Protein AF-M9M1N7-F1 (afdb_monomer)

Nearest PDB structures (foldseek):
  8szz-assembly1_R  TM=8.535E-01  e=6.141E+00  synthetic construct

Organism: NCBI:txid1212764

Solvent-accessible surface area (backbone atoms only — not comparable to full-atom values): 6426 Å² total; per-residue (Å²): 136,91,81,78,86,78,75,79,76,71,73,76,70,69,77,70,70,65,64,62,61,59,45,51,54,48,51,52,51,52,52,52,55,50,50,52,51,51,52,51,57,73,50,36,86,82,46,63,63,68,61,51,53,53,52,47,52,53,52,52,54,53,47,55,50,51,49,52,57,52,74,61,52,76,85,53,92,83,57,62,65,62,52,51,50,51,54,51,48,52,50,52,51,52,51,50,49,50,49,47,59,63,58,75,77,104

Secondary structure (DSSP, 8-state):
-----------------HHHHHHHHHHHHHHHHHHHHHHHHHTTTSS-HHHHHHHHHHHHHHHHHHIIIIIT-TTSTT-HHHHHHHHHHHHHHHHHHHHHHHHHT-

InterPro domains:
  IPR005171 Cytochrome C oxidase subunit IV, prokaryotes [PF03626] (24-96)
  IPR050968 Cytochrome c oxidase bacterial subunit 4 [PTHR36835] (8-105)

Mean predicted aligned error: 12.87 Å

pLDDT: mean 73.76, std 15.34, range [43.94, 91.19]

Radius of gyration: 23.86 Å; Cα contacts (8 Å, |Δi|>4): 24; chains: 1; bounding box: 41×20×96 Å

Structure (mmCIF, N/CA/C/O backbone):
data_AF-M9M1N7-F1
#
_entry.id   AF-M9M1N7-F1
#
loop_
_atom_site.group_PDB
_atom_site.id
_atom_site.type_symbol
_atom_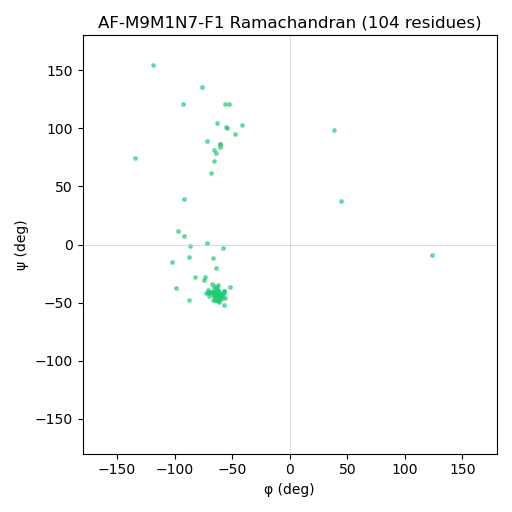site.label_atom_id
_atom_site.label_alt_id
_atom_site.label_comp_id
_atom_site.label_asym_id
_atom_site.label_entity_id
_atom_site.label_seq_id
_atom_site.pdbx_PDB_ins_code
_atom_site.Cartn_x
_a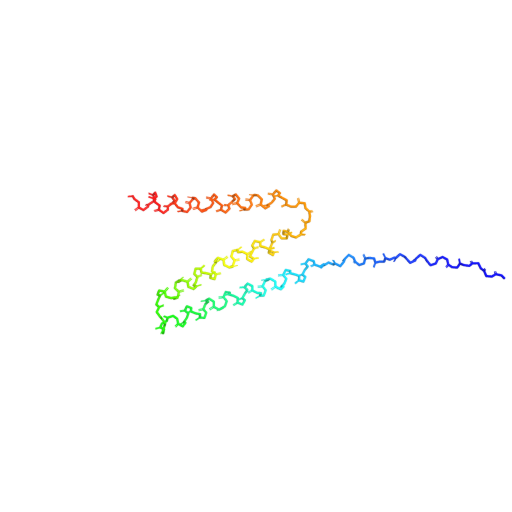tom_site.Cartn_y
_atom_site.Cartn_z
_atom_site.occupancy
_atom_site.B_iso_or_equiv
_atom_site.auth_seq_id
_atom_site.auth_comp_id
_atom_site.auth_asym_id
_atom_site.auth_atom_id
_atom_site.pdbx_PDB_model_num
ATOM 1 N N . MET A 1 1 ? -13.393 0.131 70.128 1.00 43.94 1 MET A N 1
ATOM 2 C CA . MET A 1 1 ? -14.122 -0.657 69.110 1.00 43.94 1 MET A CA 1
ATOM 3 C C . MET A 1 1 ? -13.853 -0.034 67.751 1.00 43.94 1 MET A C 1
ATOM 5 O O . MET A 1 1 ? -14.126 1.144 67.572 1.00 43.94 1 MET A O 1
ATOM 9 N N . ALA A 1 2 ? -13.201 -0.788 66.867 1.00 46.31 2 ALA A N 1
ATOM 10 C CA . ALA A 1 2 ? -12.776 -0.362 65.537 1.00 46.31 2 ALA A CA 1
ATOM 11 C C . ALA A 1 2 ? -13.963 -0.334 64.560 1.00 46.31 2 ALA A C 1
ATOM 13 O O . ALA A 1 2 ? -14.749 -1.277 64.531 1.00 46.31 2 ALA A O 1
ATOM 14 N N . GLY A 1 3 ? -14.068 0.722 63.750 1.00 51.34 3 GLY A N 1
ATOM 15 C CA . GLY A 1 3 ? -15.133 0.910 62.762 1.00 51.34 3 GLY A CA 1
ATOM 16 C C . GLY A 1 3 ? -14.579 1.376 61.419 1.00 51.34 3 GLY A C 1
ATOM 17 O O . GLY A 1 3 ? -14.666 2.547 61.090 1.00 51.34 3 GLY A O 1
ATOM 18 N N . GLN A 1 4 ? -13.953 0.431 60.716 1.00 50.78 4 GLN A N 1
ATOM 19 C CA . GLN A 1 4 ? -13.799 0.311 59.260 1.00 50.78 4 GLN A CA 1
ATOM 20 C C . GLN A 1 4 ? -13.561 1.588 58.432 1.00 50.78 4 GLN A C 1
ATOM 22 O O . GLN A 1 4 ? -14.475 2.253 57.953 1.00 50.78 4 GLN A O 1
ATOM 27 N N . ASN A 1 5 ? -12.277 1.791 58.124 1.00 49.78 5 ASN A N 1
ATOM 28 C CA . ASN A 1 5 ? -11.807 2.465 56.920 1.00 49.78 5 ASN A CA 1
ATOM 29 C C . ASN A 1 5 ? -12.403 1.774 55.683 1.00 49.78 5 ASN A C 1
ATOM 31 O O . ASN A 1 5 ? -11.908 0.730 55.253 1.00 49.78 5 ASN A O 1
ATOM 35 N N . VAL A 1 6 ? -13.450 2.353 55.096 1.00 52.66 6 VAL A N 1
ATOM 36 C CA . VAL A 1 6 ? -13.865 1.998 53.737 1.00 52.66 6 VAL A CA 1
ATOM 37 C C . VAL A 1 6 ? -12.817 2.588 52.806 1.00 52.66 6 VAL A C 1
ATOM 39 O O . VAL A 1 6 ? -12.899 3.736 52.376 1.00 52.66 6 VAL A O 1
ATOM 42 N N . ALA A 1 7 ? -11.785 1.789 52.546 1.00 51.84 7 ALA A N 1
ATOM 43 C CA . ALA A 1 7 ? -10.891 1.986 51.429 1.00 51.84 7 ALA A CA 1
ATOM 44 C C . ALA A 1 7 ? -11.758 2.049 50.167 1.00 51.84 7 ALA A C 1
ATOM 46 O O . ALA A 1 7 ? -12.189 1.022 49.638 1.00 51.84 7 ALA A O 1
ATOM 47 N N . SER A 1 8 ? -12.021 3.262 49.681 1.00 49.94 8 SER A N 1
ATOM 48 C CA . SER A 1 8 ? -12.406 3.470 48.297 1.00 49.94 8 SER A CA 1
ATOM 49 C C . SER A 1 8 ? -11.188 3.094 47.461 1.00 49.94 8 SER A C 1
ATOM 51 O O . SER A 1 8 ? -10.386 3.920 47.026 1.00 49.94 8 SER A O 1
ATOM 53 N N . ASN A 1 9 ? -11.039 1.787 47.241 1.00 50.75 9 ASN A N 1
ATOM 54 C CA . ASN A 1 9 ? -10.263 1.241 46.149 1.00 50.75 9 ASN A CA 1
ATOM 55 C C . ASN A 1 9 ? -10.999 1.650 44.869 1.00 50.75 9 ASN A C 1
ATOM 57 O O . ASN A 1 9 ? -11.677 0.859 44.212 1.00 50.75 9 ASN A O 1
ATOM 61 N N . SER A 1 10 ? -10.917 2.946 44.564 1.00 46.84 10 SER A N 1
ATOM 62 C CA . SER A 1 10 ? -11.100 3.490 43.241 1.00 46.84 10 SER A CA 1
ATOM 63 C C . SER A 1 10 ? -10.003 2.833 42.435 1.00 46.84 10 SER A C 1
ATOM 65 O O . SER A 1 10 ? -8.868 3.295 42.352 1.00 46.84 10 SER A O 1
ATOM 67 N N . SER A 1 11 ? -10.350 1.650 41.934 1.00 49.31 11 SER A N 1
ATOM 68 C CA . SER A 1 11 ? -9.651 0.983 40.866 1.00 49.31 11 SER A CA 1
ATOM 69 C C . SER A 1 11 ? -9.461 2.041 39.794 1.00 49.31 11 SER A C 1
ATOM 71 O O . SER A 1 11 ? -10.343 2.341 38.989 1.00 49.31 11 SER A O 1
ATOM 73 N N . ASN A 1 12 ? -8.288 2.662 39.836 1.00 46.50 12 ASN A N 1
ATOM 74 C CA . ASN A 1 12 ? -7.709 3.384 38.740 1.00 46.50 12 ASN A CA 1
ATOM 75 C C . ASN A 1 12 ? -7.483 2.289 37.705 1.00 46.50 12 ASN A C 1
ATOM 77 O O . ASN A 1 12 ? -6.404 1.705 37.588 1.00 46.50 12 ASN A O 1
ATOM 81 N N . ARG A 1 13 ? -8.581 1.916 37.032 1.00 53.12 13 ARG A N 1
ATOM 82 C CA . ARG A 1 13 ? -8.589 1.205 35.775 1.00 53.12 13 ARG A CA 1
ATOM 83 C C . ARG A 1 13 ? -7.858 2.164 34.871 1.00 53.12 13 ARG A C 1
ATOM 85 O O . ARG A 1 13 ? -8.472 3.005 34.222 1.00 53.12 13 ARG A O 1
ATOM 92 N N . ARG A 1 14 ? -6.524 2.074 34.922 1.00 48.81 14 ARG A N 1
ATOM 93 C CA . ARG A 1 14 ? -5.604 2.585 33.927 1.00 48.81 14 ARG A CA 1
ATOM 94 C C . ARG A 1 14 ? -6.285 2.211 32.631 1.00 48.81 14 ARG A C 1
ATOM 96 O O . ARG A 1 14 ? -6.309 1.033 32.272 1.00 48.81 14 ARG A O 1
ATOM 103 N N . HIS A 1 15 ? -6.914 3.197 32.000 1.00 47.78 15 HIS A N 1
ATOM 104 C CA . HIS A 1 15 ? -7.312 3.130 30.614 1.00 47.78 15 HIS A CA 1
ATOM 105 C C . HIS A 1 15 ? -5.993 2.940 29.898 1.00 47.78 15 HIS A C 1
ATOM 107 O O . HIS A 1 15 ? -5.264 3.890 29.612 1.00 47.78 15 HIS A O 1
ATOM 113 N N . LYS A 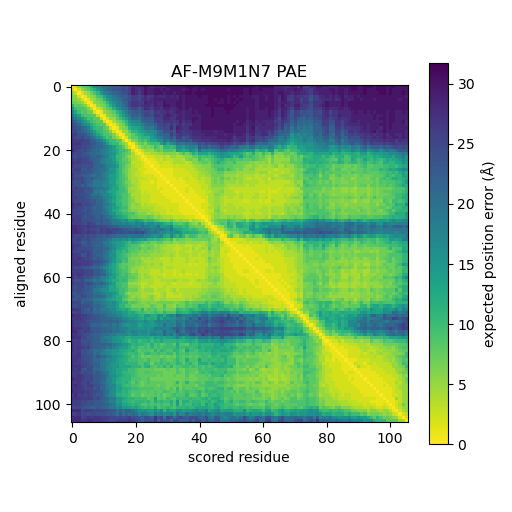1 16 ? -5.604 1.671 29.799 1.00 47.97 16 LYS A N 1
ATOM 114 C CA . LYS A 1 16 ? -4.359 1.238 29.224 1.00 47.97 16 LYS A CA 1
ATOM 115 C C . LYS A 1 16 ? -4.507 1.697 27.795 1.00 47.97 16 LYS A C 1
ATOM 117 O O . LYS A 1 16 ? -5.344 1.194 27.052 1.00 47.97 16 LYS A O 1
ATOM 122 N N . HIS A 1 17 ? -3.797 2.772 27.497 1.00 48.94 17 HIS A N 1
ATOM 123 C CA . HIS A 1 17 ? -3.754 3.455 26.220 1.00 48.94 17 HIS A CA 1
ATOM 124 C C . HIS A 1 17 ? -3.038 2.507 25.238 1.00 48.94 17 HIS A C 1
ATOM 126 O O . HIS A 1 17 ? -1.943 2.773 24.754 1.00 48.94 17 HIS A O 1
ATOM 132 N N . GLU A 1 18 ? -3.620 1.326 25.011 1.00 52.78 18 GLU A N 1
ATOM 133 C CA . GLU A 1 18 ? -3.066 0.235 24.211 1.00 52.78 18 GLU A CA 1
ATOM 134 C C . GLU A 1 18 ? -3.085 0.555 22.710 1.00 52.78 18 GLU A C 1
ATOM 136 O O . GLU A 1 18 ? -2.649 -0.270 21.909 1.00 52.78 18 GLU A O 1
ATOM 141 N N . GLY A 1 19 ? -3.551 1.747 22.321 1.00 55.53 19 GLY A N 1
ATOM 142 C CA . GLY A 1 19 ? -3.505 2.227 20.943 1.00 55.53 19 GLY A CA 1
ATOM 143 C C . GLY A 1 19 ? -2.083 2.552 20.475 1.00 55.53 19 GLY A C 1
ATOM 144 O O . GLY A 1 19 ? -1.679 2.124 19.398 1.00 55.53 19 GLY A O 1
ATOM 145 N N . LYS A 1 20 ? -1.274 3.232 21.305 1.00 57.56 20 LYS A N 1
ATOM 146 C CA . LYS A 1 20 ? 0.023 3.783 20.857 1.00 57.56 20 LYS A CA 1
ATOM 147 C C . LYS A 1 20 ? 1.066 2.704 20.555 1.00 57.56 20 LYS A C 1
ATOM 149 O O . LYS A 1 20 ? 1.782 2.798 19.565 1.00 57.56 20 LYS A O 1
ATOM 154 N N . GLN A 1 21 ? 1.143 1.658 21.379 1.00 62.16 21 GLN A N 1
ATOM 155 C CA . GLN A 1 21 ? 2.158 0.611 21.202 1.00 62.16 21 GLN A CA 1
ATOM 156 C C . GLN A 1 21 ? 1.886 -0.269 19.974 1.00 62.16 21 GLN A C 1
ATOM 158 O O . GLN A 1 21 ? 2.817 -0.603 19.247 1.00 62.16 21 GLN A O 1
ATOM 163 N N . LYS A 1 22 ? 0.619 -0.605 19.697 1.00 64.81 22 LYS A N 1
ATOM 164 C CA . LYS A 1 22 ? 0.249 -1.457 18.552 1.00 64.81 22 LYS A CA 1
ATOM 165 C C . LYS A 1 22 ? 0.505 -0.753 17.214 1.00 64.81 22 LYS A C 1
ATOM 167 O O . LYS A 1 22 ? 0.922 -1.402 16.260 1.00 64.81 22 LYS A O 1
ATOM 172 N N . HIS A 1 23 ? 0.331 0.570 17.166 1.00 68.75 23 HIS A N 1
ATOM 173 C CA . HIS A 1 23 ? 0.680 1.392 16.003 1.00 68.75 23 HIS A CA 1
ATOM 174 C C . HIS A 1 23 ? 2.185 1.459 15.740 1.00 68.75 23 HIS A C 1
ATOM 176 O O . HIS A 1 23 ? 2.602 1.330 14.593 1.00 68.75 23 HIS A O 1
ATOM 182 N N . ILE A 1 24 ? 3.004 1.583 16.787 1.00 78.12 24 ILE A N 1
ATOM 183 C CA . ILE A 1 24 ? 4.469 1.622 16.654 1.00 78.12 24 ILE A CA 1
ATOM 184 C C . ILE A 1 24 ? 5.018 0.298 16.103 1.00 78.12 24 ILE A C 1
ATOM 186 O O . ILE A 1 24 ? 5.865 0.321 15.213 1.00 78.12 24 ILE A O 1
ATOM 190 N N . ILE A 1 25 ? 4.509 -0.851 16.566 1.00 78.94 25 ILE A N 1
ATOM 191 C CA . ILE A 1 25 ? 4.915 -2.163 16.030 1.00 78.94 25 ILE A CA 1
ATOM 192 C C . ILE A 1 25 ? 4.598 -2.265 14.532 1.00 78.94 25 ILE A C 1
ATOM 194 O O . ILE A 1 25 ? 5.450 -2.689 13.754 1.00 78.94 25 ILE A O 1
ATOM 198 N N . ALA A 1 26 ? 3.398 -1.857 14.117 1.00 76.88 26 ALA A N 1
ATOM 199 C CA . ALA A 1 26 ? 2.994 -1.916 12.715 1.00 76.88 26 ALA A CA 1
ATOM 200 C C . ALA A 1 26 ? 3.818 -0.981 11.824 1.00 76.88 26 ALA A C 1
ATOM 202 O O . ALA A 1 26 ? 4.185 -1.348 10.710 1.00 76.88 26 ALA A O 1
ATOM 203 N N . PHE A 1 27 ? 4.142 0.207 12.337 1.00 82.56 27 PHE A N 1
ATOM 204 C CA . PHE A 1 27 ? 4.999 1.167 11.653 1.00 82.56 27 PHE A CA 1
ATOM 205 C C . PHE A 1 27 ? 6.399 0.594 11.409 1.00 82.56 27 PHE A C 1
ATOM 207 O O . PHE A 1 27 ? 6.878 0.606 10.278 1.00 82.56 27 PHE A O 1
ATOM 214 N N . ILE A 1 28 ? 7.023 0.021 12.444 1.00 87.19 28 ILE A N 1
ATOM 215 C CA . ILE A 1 28 ? 8.342 -0.613 12.322 1.00 87.19 28 ILE A CA 1
ATOM 216 C C . ILE A 1 28 ? 8.278 -1.797 11.351 1.00 87.19 28 ILE A C 1
ATOM 218 O O . ILE A 1 28 ? 9.155 -1.942 10.505 1.00 87.19 28 ILE A O 1
ATOM 222 N N . PHE A 1 29 ? 7.225 -2.615 11.421 1.00 85.38 29 PHE A N 1
ATOM 223 C CA . PHE A 1 29 ? 7.048 -3.750 10.515 1.00 85.38 29 PHE A CA 1
ATOM 224 C C . PHE A 1 29 ? 6.924 -3.311 9.045 1.00 85.38 29 PHE A C 1
ATOM 226 O O . PHE A 1 29 ? 7.588 -3.874 8.176 1.00 85.38 29 PHE A O 1
ATOM 233 N N . SER A 1 30 ? 6.135 -2.267 8.765 1.00 86.25 30 SER A N 1
ATOM 234 C CA . SER A 1 30 ? 6.023 -1.680 7.422 1.00 86.25 30 SER A CA 1
ATOM 235 C C . SER A 1 30 ? 7.364 -1.120 6.937 1.00 86.25 30 SER A C 1
ATOM 237 O O . SER A 1 30 ? 7.737 -1.362 5.790 1.00 86.25 30 SER A O 1
ATOM 239 N N . LEU A 1 31 ? 8.122 -0.454 7.814 1.00 90.00 31 LEU A N 1
ATOM 240 C CA . LEU A 1 31 ? 9.435 0.116 7.502 1.00 90.00 31 LEU A CA 1
ATOM 241 C C . LEU A 1 31 ? 10.481 -0.960 7.178 1.00 90.00 31 LEU A C 1
ATOM 243 O O . LEU A 1 31 ? 11.263 -0.813 6.243 1.00 90.00 31 LEU A O 1
ATOM 247 N N . VAL A 1 32 ? 10.486 -2.071 7.913 1.00 90.94 32 VAL A N 1
ATOM 248 C CA . VAL A 1 32 ? 11.366 -3.208 7.606 1.00 90.94 32 VAL A CA 1
ATOM 249 C C . VAL A 1 32 ? 11.004 -3.809 6.250 1.00 90.94 32 VAL A C 1
ATOM 251 O O . VAL A 1 32 ? 11.881 -4.069 5.429 1.00 90.94 32 VAL A O 1
ATOM 254 N N . LEU A 1 33 ? 9.710 -3.986 5.982 1.00 87.31 33 LEU A N 1
ATOM 255 C CA . LEU A 1 33 ? 9.239 -4.574 4.735 1.00 87.31 33 LEU A CA 1
ATOM 256 C C . LEU A 1 33 ? 9.550 -3.679 3.516 1.00 87.31 33 LEU A C 1
ATOM 258 O O . LEU A 1 33 ? 9.901 -4.194 2.455 1.00 87.31 33 LEU A O 1
ATOM 262 N N . THR A 1 34 ? 9.495 -2.347 3.654 1.00 90.62 34 THR A N 1
ATOM 263 C CA . THR A 1 34 ? 9.935 -1.429 2.587 1.00 90.62 34 THR A CA 1
ATOM 264 C C . THR A 1 34 ? 11.447 -1.450 2.399 1.00 90.62 34 THR A C 1
ATOM 266 O O . THR A 1 34 ? 11.906 -1.467 1.259 1.00 90.62 34 THR A O 1
ATOM 269 N N . LEU A 1 35 ? 12.234 -1.503 3.478 1.00 91.19 35 LEU A N 1
ATOM 270 C CA . LEU A 1 35 ? 13.690 -1.626 3.378 1.00 91.19 35 LEU A CA 1
ATOM 271 C C . LEU A 1 35 ? 14.099 -2.892 2.622 1.00 91.19 35 LEU A C 1
ATOM 273 O O . LEU A 1 35 ? 14.958 -2.820 1.748 1.00 91.19 35 LEU A O 1
ATOM 277 N N . ILE A 1 36 ? 13.449 -4.029 2.891 1.00 88.00 36 ILE A N 1
ATOM 278 C CA . ILE A 1 36 ? 13.694 -5.279 2.157 1.00 88.00 36 ILE A CA 1
ATOM 279 C C . ILE A 1 36 ? 13.400 -5.098 0.662 1.00 88.00 36 ILE A C 1
ATOM 281 O O . ILE A 1 36 ? 14.207 -5.507 -0.172 1.00 88.00 36 ILE A O 1
ATOM 285 N N . ALA A 1 37 ? 12.288 -4.444 0.312 1.00 87.81 37 ALA A N 1
ATOM 286 C CA . ALA A 1 37 ? 11.949 -4.163 -1.082 1.00 87.81 37 ALA A CA 1
ATOM 287 C C . ALA A 1 37 ? 13.009 -3.280 -1.773 1.00 87.81 37 ALA A C 1
ATOM 289 O O . ALA A 1 37 ? 13.420 -3.582 -2.894 1.00 87.81 37 ALA A O 1
ATOM 290 N N . PHE A 1 38 ? 13.510 -2.238 -1.099 1.00 87.69 38 PHE A N 1
ATOM 291 C CA . PHE A 1 38 ? 14.573 -1.379 -1.635 1.00 87.69 38 PHE A CA 1
ATOM 292 C C . PHE A 1 38 ? 15.897 -2.114 -1.815 1.00 87.69 38 PHE A C 1
ATOM 294 O O . PHE A 1 38 ? 16.528 -1.982 -2.863 1.00 87.69 38 PHE A O 1
ATOM 301 N N . VAL A 1 39 ? 16.307 -2.913 -0.828 1.00 87.69 39 VAL A N 1
ATOM 302 C CA . VAL A 1 39 ? 17.525 -3.731 -0.913 1.00 87.69 39 VAL A CA 1
ATOM 303 C C . VAL A 1 39 ? 17.413 -4.713 -2.076 1.00 87.69 39 VAL A C 1
ATOM 305 O O . VAL A 1 39 ? 18.340 -4.835 -2.870 1.00 87.69 39 VAL A O 1
ATOM 308 N N . MET A 1 40 ? 16.257 -5.357 -2.241 1.00 83.94 40 MET A N 1
ATOM 309 C CA . MET A 1 40 ? 16.030 -6.289 -3.341 1.00 83.94 40 MET A CA 1
ATOM 310 C C . MET A 1 40 ? 16.111 -5.616 -4.716 1.00 83.94 40 MET A C 1
ATOM 312 O O . MET A 1 40 ? 16.643 -6.214 -5.647 1.00 83.94 40 MET A O 1
ATOM 316 N N . VAL A 1 41 ? 15.641 -4.373 -4.851 1.00 83.75 41 VAL A N 1
ATOM 317 C CA . VAL A 1 41 ? 15.792 -3.585 -6.087 1.00 83.75 41 VAL A CA 1
ATOM 318 C C . VAL A 1 41 ? 17.232 -3.139 -6.304 1.00 83.75 41 VAL A C 1
ATOM 320 O O . VAL A 1 41 ? 17.734 -3.236 -7.419 1.00 83.75 41 VAL A O 1
ATOM 323 N N . ALA A 1 42 ? 17.927 -2.703 -5.254 1.00 81.81 42 ALA A N 1
ATOM 324 C CA . ALA A 1 42 ? 19.336 -2.330 -5.340 1.00 81.81 42 ALA A CA 1
ATOM 325 C C . ALA A 1 42 ? 20.219 -3.526 -5.748 1.00 81.81 42 ALA A C 1
ATOM 327 O O . ALA A 1 42 ? 21.168 -3.371 -6.513 1.00 81.81 42 ALA A O 1
ATOM 328 N N . SER A 1 43 ? 19.873 -4.735 -5.300 1.00 75.44 43 SER A N 1
ATOM 329 C CA . SER A 1 43 ? 20.526 -5.987 -5.700 1.00 75.44 43 SER A CA 1
ATOM 330 C C . SER A 1 43 ? 19.945 -6.613 -6.977 1.00 75.44 43 SER A C 1
ATOM 332 O O . SER A 1 43 ? 20.462 -7.629 -7.443 1.00 75.44 43 SER A O 1
ATOM 334 N N . ALA A 1 44 ? 18.918 -6.015 -7.594 1.00 63.84 44 ALA A N 1
ATOM 335 C CA . ALA A 1 44 ? 18.244 -6.563 -8.776 1.00 63.84 44 ALA A CA 1
ATOM 336 C C . ALA A 1 44 ? 19.124 -6.599 -10.033 1.00 63.84 44 ALA A C 1
ATOM 338 O O . ALA A 1 44 ? 18.769 -7.257 -11.005 1.00 63.84 44 ALA A O 1
ATOM 339 N N . GLY A 1 45 ? 20.289 -5.942 -10.021 1.00 61.84 45 GLY A N 1
ATOM 340 C CA . GLY A 1 45 ? 21.297 -6.102 -11.071 1.00 61.84 45 GLY A CA 1
ATOM 341 C C . GLY A 1 45 ? 21.887 -7.519 -11.154 1.00 61.84 45 GLY A C 1
ATOM 342 O O . GLY A 1 45 ? 22.416 -7.887 -12.196 1.00 61.84 45 GLY A O 1
ATOM 343 N N . VAL A 1 46 ? 21.775 -8.321 -10.086 1.00 61.44 46 VAL A N 1
ATOM 344 C CA . VAL A 1 46 ? 22.355 -9.676 -9.981 1.00 61.44 46 VAL A CA 1
ATOM 345 C C . VAL A 1 46 ? 21.299 -10.777 -10.183 1.00 61.44 46 VAL A C 1
ATOM 347 O O . VAL A 1 46 ? 21.636 -11.933 -10.424 1.00 61.44 46 VAL A O 1
ATOM 350 N N . VAL A 1 47 ? 20.008 -10.435 -10.112 1.00 61.78 47 VAL A N 1
ATOM 351 C CA . VAL A 1 47 ? 18.887 -11.391 -10.086 1.00 61.78 47 VAL A CA 1
ATOM 352 C C . VAL A 1 47 ? 17.978 -11.182 -11.302 1.00 61.78 47 VAL A C 1
ATOM 354 O O . VAL A 1 47 ? 17.908 -10.094 -11.867 1.00 61.78 47 VAL A O 1
ATOM 357 N N . ASN A 1 48 ? 17.262 -12.226 -11.731 1.00 76.62 48 ASN A N 1
ATOM 358 C CA . ASN A 1 48 ? 16.325 -12.143 -12.854 1.00 76.62 48 ASN A CA 1
ATOM 359 C C . ASN A 1 48 ? 15.274 -11.037 -12.619 1.00 76.62 48 ASN A C 1
ATOM 361 O O . ASN A 1 48 ? 14.497 -11.110 -11.668 1.00 76.62 48 ASN A O 1
ATOM 365 N N . LYS A 1 49 ? 15.208 -10.053 -13.527 1.00 79.00 49 LYS A N 1
ATOM 366 C CA . LYS A 1 49 ? 14.293 -8.896 -13.450 1.00 79.00 49 LYS A CA 1
ATOM 367 C C . LYS A 1 49 ? 12.832 -9.300 -13.231 1.00 79.00 49 LYS A C 1
ATOM 369 O O . LYS A 1 49 ? 12.118 -8.651 -12.474 1.00 79.00 49 LYS A O 1
ATOM 374 N N . THR A 1 50 ? 12.404 -10.403 -13.843 1.00 83.50 50 THR A N 1
ATOM 375 C CA . THR A 1 50 ? 11.035 -10.926 -13.707 1.00 83.50 50 THR A CA 1
ATOM 376 C C . THR A 1 50 ? 10.741 -11.365 -12.273 1.00 83.50 50 THR A C 1
ATOM 378 O O . THR A 1 50 ? 9.671 -11.082 -11.741 1.00 83.50 50 THR A O 1
ATOM 381 N N . PHE A 1 51 ? 11.712 -12.008 -11.619 1.00 84.62 51 PHE A N 1
ATOM 382 C CA . PHE A 1 51 ? 11.590 -12.420 -10.223 1.00 84.62 51 PHE A CA 1
ATOM 383 C C . PHE A 1 51 ? 11.510 -11.204 -9.292 1.00 84.62 51 PHE A C 1
ATOM 385 O O . PHE A 1 51 ? 10.654 -11.165 -8.409 1.00 84.62 51 PHE A O 1
ATOM 392 N N . THR A 1 52 ? 12.329 -10.175 -9.540 1.00 85.19 52 THR A N 1
ATOM 393 C CA . THR A 1 52 ? 12.271 -8.911 -8.794 1.00 85.19 52 THR A CA 1
ATOM 394 C C . THR A 1 52 ? 10.892 -8.258 -8.897 1.00 85.19 52 THR A C 1
ATOM 396 O O . THR A 1 52 ? 10.343 -7.849 -7.876 1.00 85.19 52 THR A O 1
ATOM 399 N N . TYR A 1 53 ? 10.297 -8.190 -10.094 1.00 87.06 53 TYR A N 1
ATOM 400 C CA . TYR A 1 53 ? 8.972 -7.586 -10.274 1.00 87.06 53 TYR A CA 1
ATOM 401 C C . TYR A 1 53 ? 7.866 -8.336 -9.531 1.00 87.06 53 TYR A C 1
ATOM 403 O O . TYR A 1 53 ? 7.049 -7.704 -8.862 1.00 87.06 53 TYR A O 1
ATOM 411 N N . ILE A 1 54 ? 7.853 -9.669 -9.603 1.00 89.25 54 ILE A N 1
ATOM 412 C CA . ILE A 1 54 ? 6.852 -10.482 -8.898 1.00 89.25 54 ILE A CA 1
ATOM 413 C C . ILE A 1 54 ? 6.970 -10.269 -7.387 1.00 89.25 54 ILE A C 1
ATOM 415 O O . ILE A 1 54 ? 5.969 -10.021 -6.716 1.00 89.25 54 ILE A O 1
ATOM 419 N N . LEU A 1 55 ? 8.190 -10.314 -6.848 1.00 87.38 55 LEU A N 1
ATOM 420 C CA . LEU A 1 55 ? 8.409 -10.147 -5.416 1.00 87.38 55 LEU A CA 1
ATOM 421 C C . LEU A 1 55 ? 8.015 -8.742 -4.944 1.00 87.38 55 LEU A C 1
ATOM 423 O O . LEU A 1 55 ? 7.346 -8.609 -3.920 1.00 87.38 55 LEU A O 1
ATOM 427 N N . LEU A 1 56 ? 8.341 -7.700 -5.713 1.00 89.88 56 LEU A N 1
ATOM 428 C CA . LEU A 1 56 ? 7.896 -6.335 -5.425 1.00 89.88 56 LEU A CA 1
ATOM 429 C C . LEU A 1 56 ? 6.375 -6.204 -5.392 1.00 89.88 56 LEU A C 1
ATOM 431 O O . LEU A 1 56 ? 5.850 -5.550 -4.495 1.00 89.88 56 LEU A O 1
ATOM 435 N N . LEU A 1 57 ? 5.668 -6.834 -6.334 1.00 90.50 57 LEU A N 1
ATOM 436 C CA . LEU A 1 57 ? 4.208 -6.818 -6.365 1.00 90.50 57 LEU A CA 1
ATOM 437 C C . LEU A 1 57 ? 3.624 -7.451 -5.092 1.00 90.50 57 LEU A C 1
ATOM 439 O O . LEU A 1 57 ? 2.727 -6.886 -4.469 1.00 90.50 57 LEU A O 1
ATOM 443 N N . VAL A 1 58 ? 4.178 -8.588 -4.661 1.00 90.12 58 VAL A N 1
ATOM 444 C CA . VAL A 1 58 ? 3.773 -9.270 -3.420 1.00 90.12 58 VAL A CA 1
ATOM 445 C C . VAL A 1 58 ? 4.022 -8.378 -2.200 1.00 90.12 58 VAL A C 1
ATOM 447 O O . VAL A 1 58 ? 3.134 -8.218 -1.361 1.00 90.12 58 VAL A O 1
ATOM 450 N N . MET A 1 59 ? 5.197 -7.744 -2.115 1.00 89.44 59 MET A N 1
ATOM 451 C CA . MET A 1 59 ? 5.518 -6.804 -1.034 1.00 89.44 59 MET A CA 1
ATOM 452 C C . MET A 1 59 ? 4.590 -5.585 -1.043 1.00 89.44 59 MET A C 1
ATOM 454 O O . MET A 1 59 ? 4.147 -5.156 0.020 1.00 89.44 59 MET A O 1
ATOM 458 N N . ALA A 1 60 ? 4.236 -5.056 -2.216 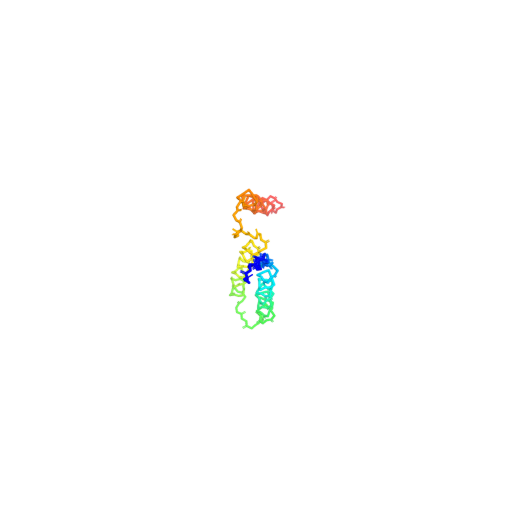1.00 88.50 60 ALA A N 1
ATOM 459 C CA . ALA A 1 60 ? 3.307 -3.937 -2.346 1.00 88.50 60 ALA A CA 1
ATOM 460 C C . ALA A 1 60 ? 1.901 -4.294 -1.836 1.00 88.50 60 ALA A C 1
ATOM 462 O O . ALA A 1 60 ? 1.313 -3.532 -1.069 1.00 88.50 60 ALA A O 1
ATOM 463 N N . VAL A 1 61 ? 1.381 -5.477 -2.179 1.00 88.75 61 VAL A N 1
ATOM 464 C CA . VAL A 1 61 ? 0.083 -5.953 -1.668 1.00 88.75 61 VAL A CA 1
ATOM 465 C C . VAL A 1 61 ? 0.130 -6.148 -0.151 1.00 88.75 61 VAL A C 1
ATOM 467 O O . VAL A 1 61 ? -0.759 -5.680 0.563 1.00 88.75 61 VAL A O 1
ATOM 470 N N . GLN A 1 62 ? 1.191 -6.778 0.362 1.00 88.75 62 GLN A N 1
ATOM 471 C CA . GLN A 1 62 ? 1.397 -6.968 1.799 1.00 88.75 62 GLN A CA 1
ATOM 472 C C . GLN A 1 62 ? 1.402 -5.623 2.547 1.00 88.75 62 GLN A C 1
ATOM 474 O O . GLN A 1 62 ? 0.790 -5.517 3.612 1.00 88.75 62 GLN A O 1
ATOM 479 N N . GLN A 1 63 ? 2.026 -4.587 1.974 1.00 90.50 63 GLN A N 1
ATOM 480 C CA . GLN A 1 63 ? 2.022 -3.233 2.534 1.00 90.50 63 GLN A CA 1
ATOM 481 C C . GLN A 1 63 ? 0.612 -2.648 2.605 1.00 90.50 63 GLN A C 1
ATOM 483 O O . GLN A 1 63 ? 0.214 -2.182 3.668 1.00 90.50 63 GLN A O 1
ATOM 488 N N . VAL A 1 64 ? -0.175 -2.718 1.528 1.00 85.38 64 VAL A N 1
ATOM 489 C CA . VAL A 1 64 ? -1.561 -2.212 1.519 1.00 85.38 64 VAL A CA 1
ATOM 490 C C . VAL A 1 64 ? -2.402 -2.873 2.621 1.00 85.38 64 VAL A C 1
ATOM 492 O O . VAL A 1 64 ? -3.152 -2.188 3.320 1.00 85.38 64 VAL A O 1
ATOM 495 N N . ILE A 1 65 ? -2.226 -4.180 2.845 1.00 83.00 65 ILE A N 1
ATOM 496 C CA . ILE A 1 65 ? -2.917 -4.915 3.916 1.00 83.00 65 ILE A CA 1
ATOM 497 C C . ILE A 1 65 ? -2.488 -4.421 5.300 1.00 83.00 65 ILE A C 1
ATOM 499 O O . ILE A 1 65 ? -3.346 -4.161 6.138 1.00 83.00 65 ILE A O 1
ATOM 503 N N . ILE A 1 66 ? -1.185 -4.278 5.562 1.00 80.75 66 ILE A N 1
ATOM 504 C CA . ILE A 1 66 ? -0.672 -3.820 6.867 1.00 80.75 66 ILE A CA 1
ATOM 505 C C . ILE A 1 66 ? -1.150 -2.398 7.163 1.00 80.75 66 ILE A C 1
ATOM 507 O O . ILE A 1 66 ? -1.573 -2.111 8.286 1.00 80.75 66 ILE A O 1
ATOM 511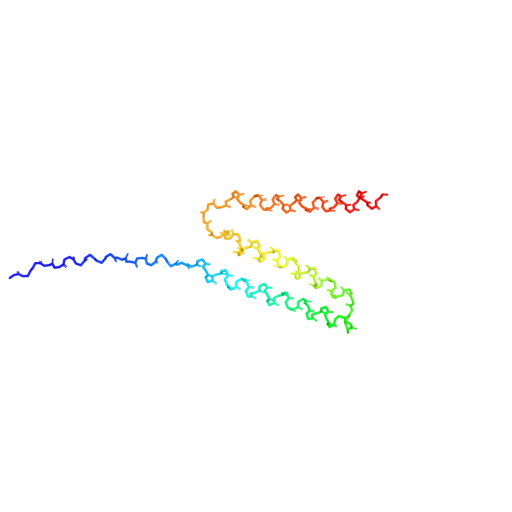 N N . GLN A 1 67 ? -1.131 -1.532 6.150 1.00 82.75 67 GLN A N 1
ATOM 512 C CA . GLN A 1 67 ? -1.610 -0.159 6.259 1.00 82.75 67 GLN A CA 1
ATOM 513 C C . GLN A 1 67 ? -3.110 -0.129 6.581 1.00 82.75 67 GLN A C 1
ATOM 515 O O . GLN A 1 67 ? -3.513 0.526 7.536 1.00 82.75 67 GLN A O 1
ATOM 520 N N . MET A 1 68 ? -3.946 -0.910 5.892 1.00 74.06 68 MET A N 1
ATOM 521 C CA . MET A 1 68 ? -5.368 -0.989 6.249 1.00 74.06 68 MET A CA 1
ATOM 522 C C . MET A 1 68 ? -5.608 -1.627 7.626 1.00 74.06 68 MET A C 1
ATOM 524 O O . MET A 1 68 ? -6.386 -1.104 8.421 1.00 74.06 68 MET A O 1
ATOM 528 N N . ALA A 1 69 ? -4.935 -2.733 7.948 1.00 71.38 69 ALA A N 1
ATOM 529 C CA . ALA A 1 69 ? -5.197 -3.504 9.162 1.00 71.38 69 ALA A CA 1
ATOM 530 C C . ALA A 1 69 ? -4.816 -2.755 10.448 1.00 71.38 69 ALA A C 1
ATOM 532 O O . ALA A 1 69 ? -5.554 -2.800 11.436 1.00 71.38 69 ALA A O 1
ATOM 533 N N . TYR A 1 70 ? -3.669 -2.071 10.456 1.00 68.38 70 TYR A N 1
ATOM 534 C CA . TYR A 1 70 ? -3.148 -1.427 11.664 1.00 68.38 70 TYR A CA 1
ATOM 535 C C . TYR A 1 70 ? -3.450 0.064 11.733 1.00 68.38 70 TYR A C 1
ATOM 537 O O . TYR A 1 70 ? -3.745 0.574 12.818 1.00 68.38 70 TYR A O 1
ATOM 545 N N . TRP A 1 71 ? -3.406 0.768 10.601 1.00 65.31 71 TRP A N 1
ATOM 546 C CA . TRP A 1 71 ? -3.654 2.206 10.587 1.00 65.31 71 TRP A CA 1
ATOM 547 C C . TRP A 1 71 ? -5.142 2.511 10.772 1.00 65.31 71 TRP A C 1
ATOM 549 O O . TRP A 1 71 ? -5.492 3.484 11.436 1.00 65.31 71 TRP A O 1
ATOM 55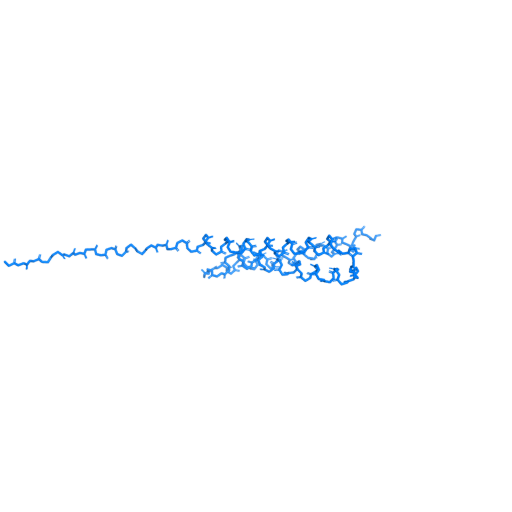9 N N . MET A 1 72 ? -6.025 1.616 10.314 1.00 62.25 72 MET A N 1
ATOM 560 C CA . MET A 1 72 ? -7.468 1.830 10.389 1.00 62.25 72 MET A CA 1
ATOM 561 C C . MET A 1 72 ? -8.163 1.281 11.648 1.00 62.25 72 MET A C 1
ATOM 563 O O . MET A 1 72 ? -9.387 1.302 11.722 1.00 62.25 72 MET A O 1
ATOM 567 N N . HIS A 1 73 ? -7.415 0.793 12.649 1.00 62.66 73 HIS A N 1
ATOM 568 C CA . HIS A 1 73 ? -7.946 0.314 13.942 1.00 62.66 73 HIS A CA 1
ATOM 569 C C . HIS A 1 73 ? -9.207 -0.579 13.829 1.00 62.66 73 HIS A C 1
ATOM 571 O O . HIS A 1 73 ? -10.074 -0.557 14.702 1.00 62.66 73 HIS A O 1
ATOM 577 N N . MET A 1 74 ? -9.291 -1.439 12.800 1.00 54.59 74 MET A N 1
ATOM 578 C CA . MET A 1 74 ? -10.428 -2.352 12.546 1.00 54.59 74 MET A CA 1
ATOM 579 C C . MET A 1 74 ? -10.737 -3.333 13.694 1.00 54.59 74 MET A C 1
ATOM 581 O O . MET A 1 74 ? -11.682 -4.114 13.615 1.00 54.59 74 MET A O 1
ATOM 585 N N . LYS A 1 75 ? -9.941 -3.314 14.767 1.00 50.81 75 LYS A N 1
ATOM 586 C CA . LYS A 1 75 ? -10.142 -4.131 15.960 1.00 50.81 75 LYS A CA 1
ATOM 587 C C . LYS A 1 75 ? -11.063 -3.489 17.008 1.00 50.81 75 LYS A C 1
ATOM 589 O O . LYS A 1 75 ? -11.474 -4.201 17.922 1.00 50.81 75 LYS A O 1
ATOM 594 N N . ASP A 1 76 ? -11.420 -2.207 16.884 1.00 54.88 76 ASP A N 1
ATOM 595 C CA . ASP A 1 76 ? -12.359 -1.556 17.808 1.00 54.88 76 ASP A CA 1
ATOM 596 C C . ASP A 1 76 ? -13.813 -1.629 17.315 1.00 54.88 76 ASP A C 1
ATOM 598 O O . ASP A 1 76 ? -14.172 -1.166 16.226 1.00 54.88 76 ASP A O 1
ATOM 602 N N . LYS A 1 77 ? -14.661 -2.240 18.156 1.00 49.41 77 LYS A N 1
ATOM 603 C CA . LYS A 1 77 ? -16.085 -2.508 17.905 1.00 49.41 77 LYS A CA 1
ATOM 604 C C . LYS A 1 77 ? -16.812 -1.217 17.495 1.00 49.41 77 LYS A C 1
ATOM 606 O O . LYS A 1 77 ? -16.844 -0.267 18.267 1.00 49.41 77 LYS A O 1
ATOM 611 N N . GLY A 1 78 ? -17.415 -1.208 16.300 1.00 59.25 78 GLY A N 1
ATOM 612 C CA . GLY A 1 78 ? -18.279 -0.119 15.808 1.00 59.25 78 GLY A CA 1
ATOM 613 C C . GLY A 1 78 ? -17.878 0.523 14.471 1.00 59.25 78 GLY A C 1
ATOM 614 O O . GLY A 1 78 ? -18.673 1.262 13.902 1.00 59.25 78 GLY A O 1
ATOM 615 N N . HIS A 1 79 ? -16.704 0.218 13.910 1.00 63.28 79 HIS A N 1
ATOM 616 C CA . HIS A 1 79 ? -16.173 0.905 12.716 1.00 63.28 79 HIS A CA 1
ATOM 617 C C . HIS A 1 79 ? -16.546 0.245 11.372 1.00 63.28 79 HIS A C 1
ATOM 619 O O . HIS A 1 79 ? -15.737 0.206 10.448 1.00 63.28 79 HIS A O 1
ATOM 625 N N . MET A 1 80 ? -17.778 -0.254 11.224 1.00 64.31 80 MET A N 1
ATOM 626 C CA . MET A 1 80 ? -18.240 -0.858 9.958 1.00 64.31 80 MET A CA 1
ATOM 627 C C . MET A 1 80 ? -18.265 0.155 8.805 1.00 64.31 80 MET A C 1
ATOM 629 O O 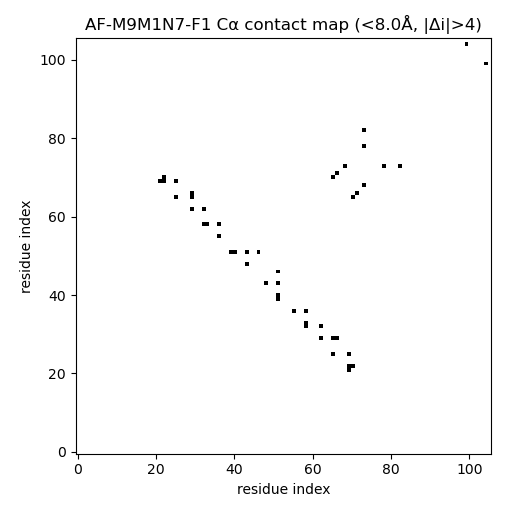. MET A 1 80 ? -17.864 -0.166 7.691 1.00 64.31 80 MET A O 1
ATOM 633 N N . LEU A 1 81 ? -18.693 1.390 9.078 1.00 70.19 81 LEU A N 1
ATOM 634 C CA . LEU A 1 81 ? -18.827 2.427 8.056 1.00 70.19 81 LEU A CA 1
ATOM 635 C C . LEU A 1 81 ? -17.463 2.858 7.467 1.00 70.19 81 LEU A C 1
ATOM 637 O O . LEU A 1 81 ? -17.326 2.822 6.247 1.00 70.19 81 LEU A O 1
ATOM 641 N N . PRO A 1 82 ? -16.418 3.151 8.26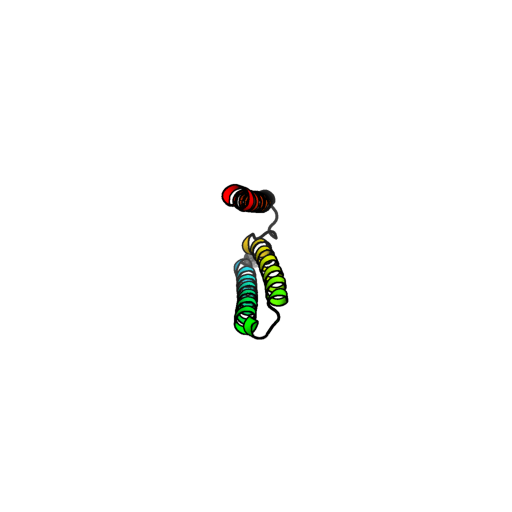7 1.00 74.31 82 PRO A N 1
ATOM 642 C CA . PRO A 1 82 ? -15.080 3.424 7.737 1.00 74.31 82 PRO A CA 1
ATOM 643 C C . PRO A 1 82 ? -14.504 2.285 6.886 1.00 74.31 82 PRO A C 1
ATOM 645 O O . PRO A 1 82 ? -13.949 2.546 5.824 1.00 74.31 82 PRO A O 1
ATOM 648 N N . ILE A 1 83 ? -14.682 1.026 7.301 1.00 75.00 83 ILE A N 1
ATOM 649 C CA . ILE A 1 83 ? -14.209 -0.142 6.536 1.00 75.00 83 ILE A CA 1
ATOM 650 C C . ILE A 1 83 ? -14.847 -0.174 5.147 1.00 75.00 83 ILE A C 1
ATOM 652 O O . ILE A 1 83 ? -14.150 -0.340 4.148 1.00 75.00 83 ILE A O 1
ATOM 656 N N . VAL A 1 84 ? -16.167 0.017 5.080 1.00 77.25 84 VAL A N 1
ATOM 657 C CA . VAL A 1 84 ? -16.906 0.032 3.813 1.00 77.25 84 VAL A CA 1
ATOM 658 C C . VAL A 1 84 ? -16.447 1.193 2.931 1.00 77.25 84 VAL A C 1
ATOM 660 O O . VAL A 1 84 ? -16.221 0.989 1.741 1.00 77.25 84 VAL A O 1
ATOM 663 N N . PHE A 1 85 ? -16.231 2.382 3.500 1.00 78.88 85 PHE A N 1
ATOM 664 C CA . PHE A 1 85 ? -15.699 3.524 2.754 1.00 78.88 85 PHE A CA 1
ATOM 665 C C . PHE A 1 85 ? -14.275 3.297 2.240 1.00 78.88 85 PHE A C 1
ATOM 667 O O . PHE A 1 85 ? -13.980 3.705 1.122 1.00 78.88 85 PHE A O 1
ATOM 674 N N . MET A 1 86 ? -13.398 2.629 2.993 1.00 81.12 86 MET A N 1
ATOM 675 C CA . MET A 1 86 ? -12.039 2.338 2.522 1.00 81.12 86 MET A CA 1
ATOM 676 C C . MET A 1 86 ? -12.004 1.258 1.450 1.00 81.12 86 MET A C 1
ATOM 678 O O . MET A 1 86 ? -11.298 1.424 0.460 1.00 81.12 86 MET A O 1
ATOM 682 N N . ILE A 1 87 ? -12.790 0.189 1.592 1.00 81.69 87 ILE A N 1
ATOM 683 C CA . ILE A 1 87 ? -12.902 -0.832 0.542 1.00 81.69 87 ILE A CA 1
ATOM 684 C C . ILE A 1 87 ? -13.536 -0.219 -0.714 1.00 81.69 87 ILE A C 1
ATOM 686 O O . ILE A 1 87 ? -13.030 -0.422 -1.815 1.00 81.69 87 ILE A O 1
ATOM 690 N N . GLY A 1 88 ? -14.592 0.584 -0.554 1.00 84.62 88 GLY A N 1
ATOM 691 C CA . GLY A 1 88 ? -15.226 1.312 -1.653 1.00 84.62 88 GLY A CA 1
ATOM 692 C C . GLY A 1 88 ? -14.276 2.306 -2.323 1.00 84.62 88 GLY A C 1
ATOM 693 O O . GLY A 1 88 ? -14.177 2.329 -3.545 1.00 84.62 88 GLY A O 1
ATOM 694 N N . GLY A 1 89 ? -13.514 3.072 -1.542 1.00 84.50 89 GLY A N 1
ATOM 695 C CA . GLY A 1 89 ? -12.496 3.993 -2.044 1.00 84.50 89 GLY A CA 1
ATOM 696 C C . GLY A 1 89 ? -11.372 3.275 -2.790 1.00 84.50 89 GLY A C 1
ATOM 697 O O . GLY A 1 89 ? -11.002 3.702 -3.879 1.00 84.50 89 GLY A O 1
ATOM 698 N N . ALA A 1 90 ? -10.879 2.150 -2.266 1.00 85.44 90 ALA A N 1
ATOM 699 C CA . ALA A 1 90 ? -9.885 1.319 -2.944 1.00 85.44 90 ALA A CA 1
ATOM 700 C C . ALA A 1 90 ? -10.425 0.746 -4.264 1.00 85.44 90 ALA A C 1
ATOM 702 O O . ALA A 1 90 ? -9.719 0.750 -5.270 1.00 85.44 90 ALA A O 1
ATOM 703 N N . PHE A 1 91 ? -11.687 0.311 -4.284 1.00 88.19 91 PHE A N 1
ATOM 704 C CA . PHE A 1 91 ? -12.350 -0.178 -5.490 1.00 88.19 91 PHE A CA 1
ATOM 705 C C . PHE A 1 91 ? -12.498 0.923 -6.548 1.00 88.19 91 PHE A C 1
ATOM 707 O O . PHE A 1 91 ? -12.115 0.726 -7.699 1.00 88.19 91 PHE A O 1
ATOM 714 N N . ILE A 1 92 ? -12.978 2.106 -6.155 1.00 91.06 92 ILE A N 1
ATOM 715 C CA . ILE A 1 92 ? -13.110 3.262 -7.050 1.00 91.06 92 ILE A CA 1
ATOM 716 C C . ILE A 1 92 ? -11.738 3.703 -7.569 1.00 91.06 92 ILE A C 1
ATOM 718 O O . ILE A 1 92 ? -11.596 3.942 -8.764 1.00 91.06 92 ILE A O 1
ATOM 722 N N . ALA A 1 93 ? -10.718 3.771 -6.710 1.00 87.94 93 ALA A N 1
ATOM 723 C CA . ALA A 1 93 ? -9.358 4.122 -7.113 1.00 87.94 93 ALA A CA 1
ATOM 724 C C . ALA A 1 93 ? -8.788 3.114 -8.122 1.00 87.94 93 ALA A C 1
ATOM 726 O O . ALA A 1 93 ? -8.202 3.511 -9.126 1.00 87.94 93 ALA A O 1
ATOM 727 N N . PHE A 1 94 ? -9.003 1.817 -7.897 1.00 89.75 94 PHE A N 1
ATOM 728 C CA . PHE A 1 94 ? -8.578 0.772 -8.824 1.00 89.75 94 PHE A CA 1
ATOM 729 C C . PHE A 1 94 ? -9.275 0.895 -10.185 1.00 89.75 94 PHE A C 1
ATOM 731 O O . PHE A 1 94 ? -8.612 0.866 -11.221 1.00 89.75 94 PHE A O 1
ATOM 738 N N . LEU A 1 95 ? -10.594 1.110 -10.190 1.00 90.94 95 LEU A N 1
ATOM 739 C CA . LEU A 1 95 ? -11.355 1.353 -11.417 1.00 90.94 95 LEU A CA 1
ATOM 740 C C . LEU A 1 95 ? -10.901 2.624 -12.141 1.00 90.94 95 LEU A C 1
ATOM 742 O O . LEU A 1 95 ? -10.781 2.610 -13.362 1.00 90.94 95 LEU A O 1
ATOM 746 N N . ALA A 1 96 ? -10.613 3.700 -11.407 1.00 90.81 96 ALA A N 1
ATOM 747 C CA . ALA A 1 96 ? -10.117 4.948 -11.975 1.00 90.81 96 ALA A CA 1
ATOM 748 C C . ALA A 1 96 ? -8.740 4.770 -12.630 1.00 90.81 96 ALA A C 1
ATOM 750 O O . ALA A 1 96 ? -8.513 5.301 -13.712 1.00 90.81 96 ALA A O 1
ATOM 751 N N . ILE A 1 97 ? -7.838 3.986 -12.025 1.00 89.81 97 ILE A N 1
ATOM 752 C CA . ILE A 1 97 ? -6.532 3.664 -12.619 1.00 89.81 97 ILE A CA 1
ATOM 753 C C . ILE A 1 97 ? -6.711 2.854 -13.904 1.00 89.81 97 ILE A C 1
ATOM 755 O O . ILE A 1 97 ? -6.103 3.190 -14.915 1.00 89.81 97 ILE A O 1
ATOM 759 N N . ILE A 1 98 ? -7.558 1.819 -13.890 1.00 90.00 98 ILE A N 1
ATOM 760 C CA . ILE A 1 98 ? -7.864 1.028 -15.091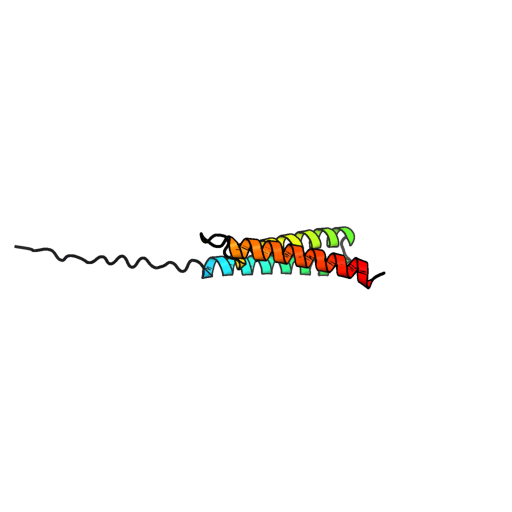 1.00 90.00 98 ILE A CA 1
ATOM 761 C C . ILE A 1 98 ? -8.408 1.944 -16.185 1.00 90.00 98 ILE A C 1
ATOM 763 O O . ILE A 1 98 ? -7.876 1.970 -17.291 1.00 90.00 98 ILE A O 1
ATOM 767 N N . MET A 1 99 ? -9.428 2.738 -15.867 1.00 89.88 99 MET A N 1
ATOM 768 C CA . MET A 1 99 ? -10.016 3.690 -16.802 1.00 89.88 99 MET A CA 1
ATOM 769 C C . MET A 1 99 ? -8.961 4.657 -17.354 1.00 89.88 99 MET A C 1
ATOM 771 O O . MET A 1 99 ? -8.894 4.824 -18.565 1.00 89.88 99 MET A O 1
ATOM 775 N N . ALA A 1 100 ? -8.093 5.231 -16.520 1.00 87.88 100 ALA A N 1
ATOM 776 C CA . ALA A 1 100 ? -7.035 6.131 -16.971 1.00 87.88 100 ALA A CA 1
ATOM 777 C C . ALA A 1 100 ? -6.029 5.440 -17.907 1.00 87.88 100 ALA A C 1
ATOM 779 O O . ALA A 1 100 ? -5.688 6.005 -18.941 1.00 87.88 100 ALA A O 1
ATOM 780 N N . VAL A 1 101 ? -5.583 4.220 -17.588 1.00 88.81 101 VAL A N 1
ATOM 781 C CA . VAL A 1 101 ? -4.627 3.470 -18.423 1.00 88.81 101 VAL A CA 1
ATOM 782 C C . VAL A 1 101 ? -5.232 3.109 -19.781 1.00 88.81 101 VAL A C 1
ATOM 784 O O . VAL A 1 101 ? -4.556 3.250 -20.794 1.00 88.81 101 VAL A O 1
ATOM 787 N N . TYR A 1 102 ? -6.491 2.666 -19.821 1.00 86.00 102 TYR A N 1
ATOM 788 C CA . TYR A 1 102 ? -7.135 2.249 -21.072 1.00 86.00 102 TYR A CA 1
ATOM 789 C C . TYR A 1 102 ? -7.692 3.412 -21.899 1.00 86.00 102 TYR A C 1
ATOM 791 O O . TYR A 1 102 ? -7.779 3.287 -23.114 1.00 86.00 102 TYR A O 1
ATOM 799 N N . TRP A 1 103 ? -8.082 4.521 -21.268 1.00 81.31 103 TRP A N 1
ATOM 800 C CA . TRP A 1 103 ? -8.648 5.674 -21.969 1.00 81.31 103 TRP A CA 1
ATOM 801 C C . TRP A 1 103 ? -7.555 6.635 -22.439 1.00 81.31 103 TRP A C 1
ATOM 803 O O . TRP A 1 103 ? -7.569 7.042 -23.589 1.00 81.31 103 TRP A O 1
ATOM 813 N N . VAL A 1 104 ? -6.591 7.007 -21.588 1.00 77.81 104 VAL A N 1
ATOM 814 C CA . VAL A 1 104 ? -5.593 8.037 -21.949 1.00 77.81 104 VAL A CA 1
ATOM 815 C C . VAL A 1 104 ? -4.558 7.519 -22.948 1.00 77.81 104 VAL A C 1
ATOM 817 O O . VAL A 1 104 ? -3.997 8.305 -23.706 1.00 77.81 104 VAL A O 1
ATOM 820 N N . TRP A 1 105 ? -4.282 6.213 -22.940 1.00 68.69 105 TRP A N 1
ATOM 821 C CA . TRP A 1 105 ? -3.256 5.606 -23.793 1.00 68.69 105 TRP A CA 1
ATOM 822 C C . TRP A 1 105 ? -3.793 4.975 -25.084 1.00 68.69 105 TRP A C 1
ATOM 824 O O . TRP A 1 105 ? -3.047 4.273 -25.771 1.00 68.69 105 TRP A O 1
ATOM 834 N N . TRP A 1 106 ? -5.055 5.254 -25.410 1.00 56.22 106 TRP A N 1
ATOM 835 C CA . TRP A 1 106 ? -5.661 5.015 -26.715 1.00 56.22 106 TRP A CA 1
ATOM 836 C C . TRP A 1 106 ? -5.890 6.349 -27.429 1.00 56.22 106 TRP A C 1
ATOM 838 O O . TRP A 1 106 ? -5.433 6.477 -28.586 1.00 56.22 106 TRP A O 1
#

Sequence (106 aa):
MAGQNVASNSSNRRHKHEGKQKHIIAFIFSLVLTLIAFVMVASAGVVNKTFTYILLLVMAVQQVIIQMAYWMHMKDKGHMLPIVFMIGGAFIAFLAIIMAVYWVWW

Foldseek 3Di:
DDDDDPPPPPVPPVPVPVLPVLLVVLVVVLVVLVVVLVVLVVCCVVPDPVVNVVVNVVSVVVNVCSCCPNVVPPVDPDCPPVVCVVVVVVVVVVVVVVCCVVPVVD